Protein AF-E4N0Z5-F1 (afdb_monomer_lite)

pLDDT: mean 82.9, std 13.6, range [37.91, 96.31]

Foldseek 3Di:
DDPPDPDFLVRVLVVLLVVCCVPPDPLLNVQLVQQLVQVLVCVVPVPDDRDRDDDPVSVVSCDVVSVQSSQQSVCSVVPVDNQWDWDDLDPPDIHIDGNVLVPDPVSSVVVSVVVVVVVCVVVDPDPPPDD

Organism: Kitasatospora setae (strain ATCC 33774 / DSM 43861 / JCM 3304 / KCC A-0304 / NBRC 14216 / KM-6054) (NCBI:txid452652)

Secondary structure (DSSP, 8-state):
-----PPPHHHHHHHHHHHHHHHS-HHHHHHHHHHHHHHHHHHT-TTS-------TTTGGG--HHHHHHHHHHHHHHHHS-S-EEEEEEETTEEEEEEHHHHH-HHHHHHHHHHHHHHHHHHH--------

Radius of gyration: 17.6 Å; chains: 1; bounding box: 34×44×53 Å

Structure (mmCIF, N/CA/C/O backbone):
data_AF-E4N0Z5-F1
#
_entry.id   AF-E4N0Z5-F1
#
loop_
_atom_site.group_PDB
_atom_site.id
_atom_site.type_symbol
_atom_site.label_atom_id
_atom_site.label_alt_id
_atom_site.label_comp_id
_atom_site.label_asym_id
_atom_site.label_entity_id
_atom_site.label_seq_id
_atom_site.pdbx_PDB_ins_code
_atom_site.Cartn_x
_atom_site.Cartn_y
_atom_site.Cartn_z
_atom_site.occupancy
_atom_site.B_iso_or_equiv
_atom_site.auth_seq_id
_atom_site.auth_comp_id
_atom_site.auth_asym_id
_atom_site.auth_atom_id
_atom_site.pdbx_PDB_model_num
ATOM 1 N N . MET A 1 1 ? 19.319 17.136 -25.281 1.00 37.91 1 MET A N 1
ATOM 2 C CA . MET A 1 1 ? 19.035 15.688 -25.297 1.00 37.91 1 MET A CA 1
ATOM 3 C C . MET A 1 1 ? 18.796 15.305 -23.852 1.00 37.91 1 MET A C 1
ATOM 5 O O . MET A 1 1 ? 19.752 15.015 -23.140 1.00 37.91 1 MET A O 1
ATOM 9 N N . ASP A 1 2 ? 17.553 15.467 -23.399 1.00 44.66 2 ASP A N 1
ATOM 10 C CA . ASP A 1 2 ? 17.150 15.068 -22.052 1.00 44.66 2 ASP A CA 1
ATOM 11 C C . ASP A 1 2 ? 17.349 13.564 -21.921 1.00 44.66 2 ASP A C 1
ATOM 13 O O . ASP A 1 2 ? 16.922 12.792 -22.778 1.00 44.66 2 ASP A O 1
ATOM 17 N N . HIS A 1 3 ? 18.115 13.171 -20.910 1.00 48.72 3 HIS A N 1
ATOM 18 C CA . HIS A 1 3 ? 18.313 11.770 -20.600 1.00 48.72 3 HIS A CA 1
ATOM 19 C C . HIS A 1 3 ? 16.973 11.221 -20.137 1.00 48.72 3 HIS A C 1
ATOM 21 O O . HIS A 1 3 ? 16.415 11.724 -19.161 1.00 48.72 3 HIS A O 1
ATOM 27 N N . ASP A 1 4 ? 16.506 10.198 -20.844 1.00 54.03 4 ASP A N 1
ATOM 28 C CA . ASP A 1 4 ? 15.387 9.315 -20.515 1.00 54.03 4 ASP A CA 1
ATOM 29 C C . ASP A 1 4 ? 15.719 8.570 -19.207 1.00 54.03 4 ASP A C 1
ATOM 31 O O . ASP A 1 4 ? 16.052 7.386 -19.167 1.00 54.03 4 ASP A O 1
ATOM 35 N N . THR A 1 5 ? 15.813 9.333 -18.122 1.00 66.19 5 THR A N 1
ATOM 36 C CA . THR A 1 5 ? 16.211 8.845 -16.812 1.00 66.19 5 THR A CA 1
ATOM 37 C C . THR A 1 5 ? 14.943 8.311 -16.192 1.00 66.19 5 THR A C 1
ATOM 39 O O . THR A 1 5 ? 14.000 9.070 -15.967 1.00 66.19 5 THR A O 1
ATOM 42 N N . ALA A 1 6 ? 14.909 7.000 -15.959 1.00 73.06 6 ALA A N 1
ATOM 43 C CA . ALA A 1 6 ? 13.798 6.375 -15.264 1.00 73.06 6 ALA A CA 1
ATOM 44 C C . ALA A 1 6 ? 13.482 7.169 -13.981 1.00 73.06 6 ALA A C 1
ATOM 46 O O . ALA A 1 6 ? 14.419 7.580 -13.283 1.00 73.06 6 ALA A O 1
ATOM 47 N N . PRO A 1 7 ? 12.193 7.407 -13.674 1.00 80.31 7 PRO A N 1
ATOM 48 C CA . PRO A 1 7 ? 11.810 8.194 -12.515 1.00 80.31 7 PRO A CA 1
ATOM 49 C C . PRO A 1 7 ? 12.401 7.573 -11.254 1.00 80.31 7 PRO A C 1
ATOM 51 O O . PRO A 1 7 ? 12.365 6.355 -11.055 1.00 80.31 7 PRO A O 1
ATOM 54 N N . THR A 1 8 ? 12.942 8.420 -10.388 1.00 87.44 8 THR A N 1
ATOM 55 C CA . THR A 1 8 ? 13.423 8.010 -9.074 1.00 87.44 8 THR A CA 1
ATOM 56 C C . THR A 1 8 ? 12.278 7.408 -8.263 1.00 87.44 8 THR A C 1
ATOM 58 O O . THR A 1 8 ? 11.105 7.732 -8.450 1.00 87.44 8 THR A O 1
ATOM 61 N N . ARG A 1 9 ? 12.612 6.574 -7.276 1.00 86.38 9 ARG A N 1
ATOM 62 C CA . ARG A 1 9 ? 11.623 5.999 -6.352 1.00 86.38 9 ARG A CA 1
ATOM 63 C C . ARG A 1 9 ? 10.737 7.068 -5.698 1.00 86.38 9 ARG A C 1
ATOM 65 O O . ARG A 1 9 ? 9.534 6.882 -5.566 1.00 86.38 9 ARG A O 1
ATOM 72 N N . ALA A 1 10 ? 11.321 8.206 -5.323 1.00 87.19 10 ALA A N 1
ATOM 73 C CA . ALA A 1 10 ? 10.570 9.318 -4.748 1.00 87.19 10 ALA A CA 1
ATOM 74 C C . ALA A 1 10 ? 9.586 9.940 -5.754 1.00 87.19 10 ALA A C 1
ATOM 76 O O . ALA A 1 10 ? 8.481 10.316 -5.371 1.00 87.19 10 ALA A O 1
ATOM 77 N N . GLU A 1 11 ? 9.961 10.039 -7.031 1.00 90.25 11 GLU A N 1
ATOM 78 C CA . GLU A 1 11 ? 9.078 10.521 -8.100 1.00 90.25 11 GLU A CA 1
ATOM 79 C C . GLU A 1 11 ? 7.952 9.530 -8.401 1.00 90.25 11 GLU A C 1
ATOM 81 O O . GLU A 1 11 ? 6.810 9.953 -8.547 1.00 90.25 11 GLU A O 1
ATOM 86 N N . GLN A 1 12 ? 8.234 8.225 -8.407 1.00 90.56 12 GLN A N 1
ATOM 87 C CA . GLN A 1 12 ? 7.211 7.188 -8.578 1.00 90.56 12 GLN A CA 1
ATOM 88 C C . GLN A 1 12 ? 6.180 7.204 -7.443 1.00 90.56 12 GLN A C 1
ATOM 90 O O . GLN A 1 12 ? 4.979 7.187 -7.703 1.00 90.56 12 GLN A O 1
ATOM 95 N N . VAL A 1 13 ? 6.628 7.303 -6.184 1.00 91.50 13 VAL A N 1
ATOM 96 C CA . VAL A 1 13 ? 5.723 7.422 -5.027 1.00 91.50 13 VAL A CA 1
ATOM 97 C C . VAL A 1 13 ? 4.872 8.686 -5.130 1.00 91.50 13 VAL A C 1
ATOM 99 O O . VAL A 1 13 ? 3.665 8.626 -4.914 1.00 91.50 13 VAL A O 1
ATOM 102 N N . ARG A 1 14 ? 5.471 9.829 -5.493 1.00 92.25 14 ARG A N 1
ATOM 103 C CA . ARG A 1 14 ? 4.726 11.084 -5.689 1.00 92.25 14 ARG A CA 1
ATOM 104 C C . ARG A 1 14 ? 3.661 10.941 -6.771 1.00 92.25 14 ARG A C 1
ATOM 106 O O . ARG A 1 14 ? 2.510 11.273 -6.518 1.00 92.25 14 ARG A O 1
ATOM 113 N N . LEU A 1 15 ? 4.024 10.389 -7.928 1.00 93.06 15 LEU A N 1
ATOM 114 C CA . LEU A 1 15 ? 3.096 10.157 -9.033 1.00 93.06 15 LEU A CA 1
ATOM 115 C C . LEU A 1 15 ? 1.932 9.243 -8.621 1.00 93.06 15 LEU A C 1
ATOM 117 O O . LEU A 1 15 ? 0.776 9.506 -8.964 1.00 93.06 15 LEU A O 1
ATOM 121 N N . TYR A 1 16 ? 2.224 8.188 -7.859 1.00 93.69 16 TYR A N 1
ATOM 122 C CA . TYR A 1 16 ? 1.199 7.290 -7.342 1.00 93.69 16 TYR A CA 1
ATOM 123 C C . TYR A 1 16 ? 0.247 8.013 -6.383 1.00 93.69 16 TYR A C 1
ATOM 125 O O . TYR A 1 16 ? -0.966 7.975 -6.575 1.00 93.69 16 TYR A O 1
ATOM 133 N N . LEU A 1 17 ? 0.783 8.745 -5.401 1.00 95.00 17 LEU A N 1
ATOM 134 C CA . LEU A 1 17 ? -0.016 9.499 -4.430 1.00 95.00 17 LEU A CA 1
ATOM 135 C C . LEU A 1 17 ? -0.862 10.597 -5.088 1.00 95.00 17 LEU A C 1
ATOM 137 O O . LEU A 1 17 ? -2.005 10.800 -4.683 1.00 95.00 17 LEU A O 1
ATOM 141 N N . ASP A 1 18 ? -0.345 11.270 -6.116 1.00 95.50 18 ASP A N 1
ATOM 142 C CA . ASP A 1 18 ? -1.110 12.253 -6.890 1.00 95.50 18 ASP A CA 1
ATOM 143 C C . ASP A 1 18 ? -2.278 11.594 -7.635 1.00 95.50 18 ASP A C 1
ATOM 145 O O . ASP A 1 18 ? -3.384 12.139 -7.678 1.00 95.50 18 ASP A O 1
ATOM 149 N N . THR A 1 19 ? -2.065 10.384 -8.158 1.00 94.06 19 THR A N 1
ATOM 150 C CA . THR A 1 19 ? -3.128 9.592 -8.788 1.00 94.06 19 THR A CA 1
ATOM 151 C C . THR A 1 19 ? -4.188 9.185 -7.764 1.00 94.06 19 THR A C 1
ATOM 153 O O . THR A 1 19 ? -5.381 9.346 -8.025 1.00 94.06 19 THR A O 1
ATOM 156 N N . LEU A 1 20 ? -3.777 8.717 -6.578 1.00 95.19 20 LEU A N 1
ATOM 157 C CA . LEU A 1 20 ? -4.701 8.386 -5.486 1.00 95.19 20 LEU A CA 1
ATOM 158 C C . LEU A 1 20 ? -5.520 9.592 -5.054 1.00 95.19 20 LEU A C 1
ATOM 160 O O . LEU A 1 20 ? -6.739 9.497 -4.950 1.00 95.19 20 LEU A O 1
ATOM 164 N N . ARG A 1 21 ? -4.876 10.748 -4.885 1.00 95.62 21 ARG A N 1
ATOM 165 C CA . ARG A 1 21 ? -5.549 11.990 -4.505 1.00 95.62 21 ARG A CA 1
ATOM 166 C C . ARG A 1 21 ? -6.671 12.372 -5.471 1.00 95.62 21 ARG A C 1
ATOM 168 O O . ARG A 1 21 ? -7.646 12.989 -5.051 1.00 95.62 21 ARG A O 1
ATOM 175 N N . ALA A 1 22 ? -6.520 12.047 -6.754 1.00 95.44 22 ALA A N 1
ATOM 176 C CA . ALA A 1 22 ? -7.507 12.356 -7.780 1.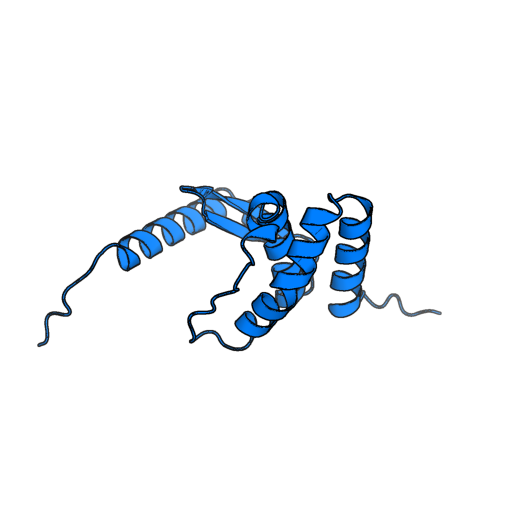00 95.44 22 ALA A CA 1
ATOM 177 C C . ALA A 1 22 ? -8.685 11.365 -7.824 1.00 95.44 22 ALA A C 1
ATOM 179 O O . ALA A 1 22 ? -9.775 11.767 -8.232 1.00 95.44 22 ALA A O 1
ATOM 180 N N . ARG A 1 23 ? -8.484 10.093 -7.441 1.00 95.19 23 ARG A N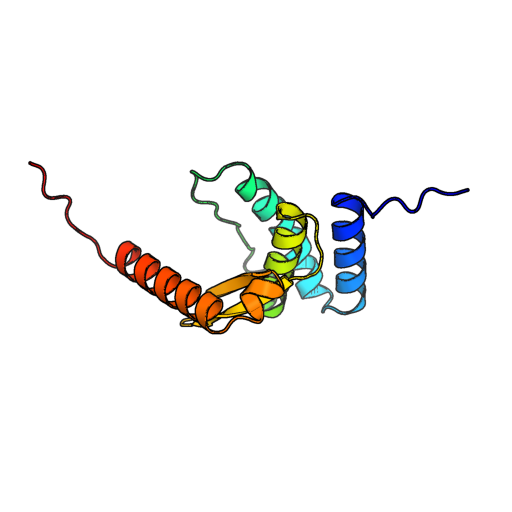 1
ATOM 181 C CA . ARG A 1 23 ? -9.493 9.023 -7.599 1.00 95.19 23 ARG A CA 1
ATOM 182 C C . ARG A 1 23 ? -10.140 8.533 -6.305 1.00 95.19 23 ARG A C 1
ATOM 184 O O . ARG A 1 23 ? -11.274 8.071 -6.346 1.00 95.19 23 ARG A O 1
ATOM 191 N N . MET A 1 24 ? -9.417 8.596 -5.193 1.00 95.44 24 MET A N 1
ATOM 192 C CA . MET A 1 24 ? -9.817 8.013 -3.913 1.00 95.44 24 MET A CA 1
ATOM 193 C C . MET A 1 24 ? -10.766 8.946 -3.155 1.00 95.44 24 MET A C 1
ATOM 195 O O . MET A 1 24 ? -10.744 10.167 -3.349 1.00 95.44 24 MET A O 1
ATOM 199 N N . ASN A 1 25 ? -11.576 8.397 -2.245 1.00 96.31 25 ASN A N 1
ATOM 200 C CA . ASN A 1 25 ? -12.365 9.218 -1.336 1.00 96.31 25 ASN A CA 1
ATOM 201 C C . ASN A 1 25 ? -11.437 10.153 -0.525 1.00 96.31 25 ASN A C 1
ATOM 203 O O . ASN A 1 25 ? -10.458 9.686 0.062 1.00 96.31 25 ASN A O 1
ATOM 207 N N . PRO A 1 26 ? -11.734 11.462 -0.418 1.00 95.94 26 PRO A N 1
ATOM 208 C CA . PRO A 1 26 ? -10.883 12.397 0.319 1.00 95.94 26 PRO A CA 1
ATOM 209 C C . PRO A 1 26 ? -10.639 12.022 1.787 1.00 95.94 26 PRO A C 1
ATOM 211 O O . PRO A 1 26 ? -9.568 12.315 2.322 1.00 95.94 26 PRO A O 1
ATOM 214 N N . ALA A 1 27 ? -11.618 11.400 2.452 1.00 95.31 27 ALA A N 1
ATOM 215 C CA . ALA A 1 27 ? -11.475 10.958 3.835 1.00 95.31 27 ALA A CA 1
ATOM 216 C C . ALA A 1 27 ? -10.517 9.763 3.946 1.00 95.31 27 ALA A C 1
ATOM 218 O O . ALA A 1 27 ? -9.642 9.764 4.806 1.00 95.31 27 ALA A O 1
ATOM 219 N N . GLU A 1 28 ? -10.615 8.803 3.029 1.00 96.19 28 GLU A N 1
ATOM 220 C CA . GLU A 1 28 ? -9.708 7.653 2.946 1.00 96.19 28 GLU A CA 1
ATOM 221 C C . GLU A 1 28 ? -8.280 8.088 2.592 1.00 96.19 28 GLU A C 1
ATOM 223 O O . GLU A 1 28 ? -7.325 7.694 3.258 1.00 96.19 28 GLU A O 1
ATOM 228 N N . PHE A 1 29 ? -8.122 9.003 1.628 1.00 96.19 29 PHE A N 1
ATOM 229 C CA . PHE A 1 29 ? -6.814 9.561 1.271 1.00 96.19 29 PHE A CA 1
ATOM 230 C C . PHE A 1 29 ? -6.156 10.300 2.447 1.00 96.19 29 PHE A C 1
ATOM 232 O O . PHE A 1 29 ? -4.939 10.236 2.639 1.00 96.19 29 PHE A O 1
ATOM 239 N N . ARG A 1 30 ? -6.955 10.986 3.278 1.00 94.56 30 ARG A N 1
ATOM 240 C CA . ARG A 1 30 ? -6.468 11.614 4.515 1.00 94.56 30 ARG A CA 1
ATOM 241 C C . ARG A 1 30 ? -5.948 10.569 5.504 1.00 94.56 30 ARG A C 1
ATOM 243 O O . ARG A 1 30 ? -4.886 10.793 6.086 1.00 94.56 30 ARG A O 1
ATOM 250 N N . VAL A 1 31 ? -6.669 9.461 5.692 1.00 94.94 31 VAL A N 1
ATOM 251 C CA . VAL A 1 31 ? -6.225 8.355 6.557 1.00 94.94 31 VAL A CA 1
ATOM 252 C C . VAL A 1 31 ? -4.936 7.742 6.019 1.00 94.94 31 VAL A C 1
ATOM 254 O O . VAL A 1 31 ? -3.970 7.626 6.772 1.00 94.94 31 VAL A O 1
ATOM 257 N N . LEU A 1 32 ? -4.863 7.464 4.714 1.00 94.75 32 LEU A N 1
ATOM 258 C CA . LEU A 1 32 ? -3.655 6.951 4.063 1.00 94.75 32 LEU A C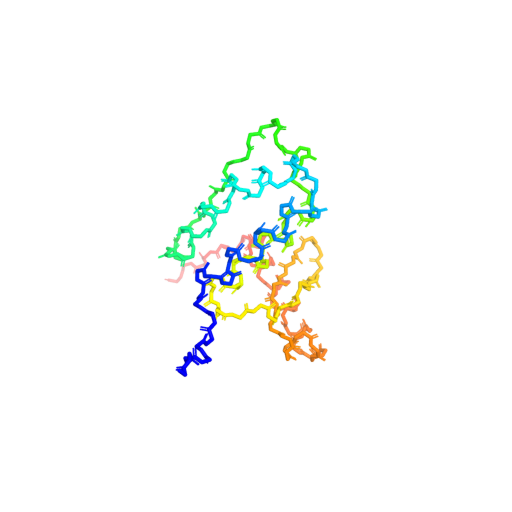A 1
ATOM 259 C C . LEU A 1 32 ? -2.437 7.850 4.332 1.00 94.75 32 LEU A C 1
ATOM 261 O O . LEU A 1 32 ? -1.381 7.377 4.748 1.00 94.75 32 LEU A O 1
ATOM 265 N N . GLY A 1 33 ? -2.588 9.167 4.162 1.00 92.44 33 GLY A N 1
ATOM 266 C CA . GLY A 1 33 ? -1.518 10.130 4.434 1.00 92.44 33 GLY A CA 1
ATOM 267 C C . GLY A 1 33 ? -1.080 10.186 5.904 1.00 92.44 33 GLY A C 1
ATOM 268 O O . GLY A 1 33 ? 0.066 10.540 6.182 1.00 92.44 33 GLY A O 1
ATOM 269 N N . ARG A 1 34 ? -1.963 9.827 6.844 1.00 91.62 34 ARG A N 1
ATOM 270 C CA . ARG A 1 34 ? -1.673 9.779 8.286 1.00 91.62 34 ARG A CA 1
ATOM 271 C C . ARG A 1 34 ? -0.885 8.525 8.667 1.00 91.62 34 ARG A C 1
ATOM 273 O O . ARG A 1 34 ? 0.048 8.627 9.458 1.00 91.62 34 ARG A O 1
ATOM 280 N N . ILE A 1 35 ? -1.227 7.373 8.092 1.00 92.38 35 ILE A N 1
ATOM 281 C CA . ILE A 1 35 ? -0.599 6.080 8.419 1.00 92.38 35 ILE A CA 1
ATOM 282 C C . ILE A 1 35 ? 0.715 5.841 7.664 1.00 92.38 35 ILE A C 1
ATOM 284 O O . ILE A 1 35 ? 1.639 5.223 8.198 1.00 92.38 35 ILE A O 1
ATOM 288 N N . LEU A 1 36 ? 0.834 6.370 6.443 1.00 91.06 36 LEU A N 1
ATOM 289 C CA . LEU A 1 36 ? 1.955 6.091 5.546 1.00 91.06 36 LEU A CA 1
ATOM 290 C C . LEU A 1 36 ? 3.344 6.407 6.141 1.00 91.06 36 LEU A C 1
ATOM 292 O O . LEU A 1 36 ? 4.233 5.567 6.003 1.00 91.06 36 LEU A O 1
ATOM 296 N N . PRO A 1 37 ? 3.587 7.546 6.822 1.00 89.00 37 PRO A N 1
ATOM 297 C CA . PRO A 1 37 ? 4.907 7.835 7.387 1.00 89.00 37 PRO A CA 1
ATOM 298 C C . PRO A 1 37 ? 5.355 6.802 8.428 1.00 89.00 37 PRO A C 1
ATOM 300 O O . PRO A 1 37 ? 6.524 6.417 8.438 1.00 89.00 37 PRO A O 1
ATOM 303 N N . GLY A 1 38 ? 4.428 6.331 9.271 1.00 87.69 38 GLY A N 1
ATOM 304 C CA . GLY A 1 38 ? 4.700 5.293 10.268 1.00 87.69 38 GLY A CA 1
ATOM 305 C C . GLY A 1 38 ? 5.034 3.955 9.613 1.00 87.69 38 GLY A C 1
ATOM 306 O O . GLY A 1 38 ? 6.033 3.332 9.962 1.00 87.69 38 GLY A O 1
ATOM 307 N N . ALA A 1 39 ? 4.267 3.573 8.591 1.00 87.44 39 ALA A N 1
ATOM 308 C CA . ALA A 1 39 ? 4.505 2.352 7.826 1.00 87.44 39 ALA A CA 1
ATOM 309 C C . ALA A 1 39 ? 5.831 2.376 7.038 1.00 87.44 39 ALA A C 1
ATOM 311 O O . ALA A 1 39 ? 6.520 1.368 6.909 1.00 87.44 39 ALA A O 1
ATOM 312 N N . VAL A 1 40 ? 6.236 3.534 6.509 1.00 87.12 40 VAL A N 1
ATOM 313 C CA . VAL A 1 40 ? 7.544 3.669 5.846 1.00 87.12 40 VAL A CA 1
ATOM 314 C C . VAL A 1 40 ? 8.678 3.592 6.868 1.00 87.12 40 VAL A C 1
ATOM 316 O O . VAL A 1 40 ? 9.698 2.958 6.604 1.00 87.12 40 VAL A O 1
ATOM 319 N N . ALA A 1 41 ? 8.509 4.197 8.047 1.00 83.94 41 ALA A N 1
ATOM 320 C CA . ALA A 1 41 ? 9.497 4.115 9.119 1.00 83.94 41 ALA A CA 1
ATOM 321 C C . ALA A 1 41 ? 9.672 2.677 9.640 1.00 83.94 41 ALA A C 1
ATOM 323 O O . ALA A 1 41 ? 10.802 2.269 9.920 1.00 83.94 41 ALA A O 1
ATOM 324 N N . SER A 1 42 ? 8.596 1.884 9.703 1.00 82.19 42 SER A N 1
ATOM 325 C CA . SER A 1 42 ? 8.673 0.488 10.146 1.00 82.19 42 SER A CA 1
ATOM 326 C C . SER A 1 42 ? 9.528 -0.385 9.229 1.00 82.19 42 SER A C 1
ATOM 328 O O . SER A 1 42 ? 10.236 -1.265 9.712 1.00 82.19 42 SER A O 1
ATOM 330 N N . LEU A 1 43 ? 9.563 -0.099 7.920 1.00 78.12 43 LEU A N 1
ATOM 331 C CA . LEU A 1 43 ? 10.438 -0.815 6.980 1.00 78.12 43 LEU A CA 1
ATOM 332 C C . LEU A 1 43 ? 11.931 -0.675 7.322 1.00 78.12 43 LEU A C 1
ATOM 334 O O . LEU A 1 43 ? 12.724 -1.545 6.970 1.00 78.12 43 LEU A O 1
ATOM 338 N N . ALA A 1 44 ? 12.331 0.401 8.005 1.00 76.06 44 ALA A N 1
ATOM 339 C CA . ALA A 1 44 ? 13.720 0.622 8.398 1.00 76.06 44 ALA A CA 1
ATOM 340 C C . ALA A 1 44 ? 14.129 -0.146 9.671 1.00 76.06 44 ALA A C 1
ATOM 342 O O . ALA A 1 44 ? 15.314 -0.178 10.000 1.00 76.06 44 ALA A O 1
ATOM 343 N N . THR A 1 45 ? 13.178 -0.740 10.404 1.00 71.81 45 THR A N 1
ATOM 344 C CA . THR A 1 45 ? 13.421 -1.381 11.710 1.00 71.81 45 THR A CA 1
ATOM 345 C C . THR A 1 45 ? 12.641 -2.698 11.838 1.00 71.81 45 THR A C 1
ATOM 347 O O . THR A 1 45 ? 11.574 -2.725 12.444 1.00 71.81 45 THR A O 1
ATOM 350 N N . PRO A 1 46 ? 13.153 -3.805 11.273 1.00 60.84 46 PRO A N 1
ATOM 351 C CA . PRO A 1 46 ? 12.394 -5.052 11.132 1.00 60.84 46 PRO A CA 1
ATOM 352 C C . PRO A 1 46 ? 12.126 -5.820 12.442 1.00 60.84 46 PRO A C 1
ATOM 354 O O . PRO A 1 46 ? 11.252 -6.679 12.446 1.00 60.84 46 PRO A O 1
ATOM 357 N N . ASP A 1 47 ? 12.831 -5.515 13.538 1.00 59.69 47 ASP A N 1
ATOM 358 C CA . ASP A 1 47 ? 12.769 -6.276 14.803 1.00 59.69 47 ASP A CA 1
ATOM 359 C C . ASP A 1 47 ? 11.851 -5.668 15.883 1.00 59.69 47 ASP A C 1
ATOM 361 O O . ASP A 1 47 ? 11.874 -6.098 17.037 1.00 59.69 47 ASP A O 1
ATOM 365 N N . THR A 1 48 ? 11.037 -4.669 15.537 1.00 60.16 48 THR A N 1
ATOM 366 C CA . THR A 1 48 ? 10.090 -4.054 16.478 1.00 60.16 48 THR A CA 1
ATOM 367 C C . THR A 1 48 ? 8.669 -4.266 15.980 1.00 60.16 48 THR A C 1
ATOM 369 O O . THR A 1 48 ? 8.385 -4.015 14.811 1.00 60.16 48 THR A O 1
ATOM 372 N N . ASP A 1 49 ? 7.758 -4.683 16.860 1.00 65.56 49 ASP A N 1
ATOM 373 C CA . ASP A 1 49 ? 6.330 -4.621 16.553 1.00 65.56 49 ASP A CA 1
ATOM 374 C C . ASP A 1 49 ? 5.932 -3.155 16.342 1.00 65.56 49 ASP A C 1
ATOM 376 O O . ASP A 1 49 ? 6.013 -2.327 17.254 1.00 65.56 49 ASP A O 1
ATOM 380 N N . HIS A 1 50 ? 5.519 -2.828 15.118 1.00 67.69 50 HIS A N 1
ATOM 381 C CA . HIS A 1 50 ? 5.097 -1.480 14.756 1.00 67.69 50 HIS A CA 1
ATOM 382 C C . HIS A 1 50 ? 3.584 -1.379 14.820 1.00 67.69 50 HIS A C 1
ATOM 384 O O . HIS A 1 50 ? 2.867 -1.987 14.028 1.00 67.69 50 HIS A O 1
ATOM 390 N N . PHE A 1 51 ? 3.108 -0.569 15.758 1.00 71.81 51 PHE A N 1
ATOM 391 C CA . PHE A 1 51 ? 1.701 -0.218 15.864 1.00 71.81 51 PHE A CA 1
ATOM 392 C C . PHE A 1 51 ? 1.492 1.159 15.252 1.00 71.81 51 PHE A C 1
ATOM 394 O O . PHE A 1 51 ? 2.087 2.146 15.689 1.00 71.81 51 PHE A O 1
ATOM 401 N N . ILE A 1 52 ? 0.635 1.224 14.239 1.00 76.94 52 ILE A N 1
ATOM 402 C CA . ILE A 1 52 ? 0.170 2.490 13.688 1.00 76.94 52 ILE A CA 1
ATOM 403 C C . ILE A 1 52 ? -1.147 2.810 14.382 1.00 76.94 52 ILE A C 1
ATOM 405 O O . ILE A 1 52 ? -2.145 2.122 14.177 1.00 76.94 52 ILE A O 1
ATOM 409 N N . ASP A 1 53 ? -1.133 3.831 15.235 1.00 79.25 53 ASP A N 1
ATOM 410 C CA . ASP A 1 53 ? -2.339 4.277 15.923 1.00 79.25 53 ASP A CA 1
ATOM 411 C C . ASP A 1 53 ? -3.237 5.058 14.953 1.00 79.25 53 ASP A C 1
ATOM 413 O O . ASP A 1 53 ? -2.818 6.053 14.352 1.00 79.25 53 ASP A O 1
ATOM 417 N N . VAL A 1 54 ? -4.470 4.582 14.788 1.00 83.12 54 VAL A N 1
ATOM 418 C CA . VAL A 1 54 ? -5.492 5.210 13.948 1.00 83.12 54 VAL A CA 1
ATOM 419 C C . VAL A 1 54 ? -6.592 5.736 14.867 1.00 83.12 54 VAL A C 1
ATOM 421 O O . VAL A 1 54 ? -7.278 4.930 15.509 1.00 83.12 54 VAL A O 1
ATOM 424 N N . PRO A 1 55 ? -6.791 7.068 14.928 1.00 86.06 55 PRO A N 1
ATOM 425 C CA . PRO A 1 55 ? -7.827 7.674 15.755 1.00 86.06 55 PRO A CA 1
ATOM 426 C C . PRO A 1 55 ? -9.214 7.084 15.482 1.00 86.06 55 PRO A C 1
ATOM 428 O O . PRO A 1 55 ? -9.545 6.769 14.339 1.00 86.06 55 PRO A O 1
ATOM 431 N N . ASP A 1 56 ? -10.064 6.999 16.510 1.00 89.06 56 ASP A N 1
ATOM 432 C CA . ASP A 1 56 ? -11.422 6.440 16.382 1.00 89.06 56 ASP A CA 1
ATOM 433 C C . ASP A 1 56 ? -12.259 7.137 15.294 1.00 89.06 56 ASP A C 1
ATOM 435 O O . ASP A 1 56 ? -13.060 6.494 14.619 1.00 89.06 56 ASP A O 1
ATOM 439 N N . GLU A 1 57 ? -12.040 8.439 15.085 1.00 89.12 57 GLU A N 1
ATOM 440 C CA . GLU A 1 57 ? -12.677 9.245 14.031 1.00 89.12 57 GLU A CA 1
ATOM 441 C C . GLU A 1 57 ? -12.304 8.817 12.602 1.00 89.12 57 GLU A C 1
ATOM 443 O O . GLU A 1 57 ? -13.066 9.059 11.667 1.00 89.12 57 GLU A O 1
ATOM 448 N N . ASP A 1 58 ? -11.149 8.177 12.432 1.00 89.81 58 ASP A N 1
ATOM 449 C CA . ASP A 1 58 ? -10.625 7.726 11.144 1.00 89.81 58 ASP A CA 1
ATOM 450 C C . ASP A 1 58 ? -10.893 6.244 10.883 1.00 89.81 58 ASP A C 1
ATOM 452 O O . ASP A 1 58 ? -10.850 5.819 9.731 1.00 89.81 58 ASP A O 1
ATOM 456 N N . ARG A 1 59 ? -11.220 5.454 11.915 1.00 88.44 59 ARG A N 1
ATOM 457 C CA . ARG A 1 59 ? -11.519 4.020 11.769 1.00 88.44 59 ARG A CA 1
ATOM 458 C C . ARG A 1 59 ? -12.581 3.701 10.710 1.00 88.44 59 ARG A C 1
ATOM 460 O O . ARG A 1 59 ? -12.368 2.749 9.969 1.00 88.44 59 ARG A O 1
ATOM 467 N N . PRO A 1 60 ? -13.681 4.467 10.560 1.00 93.19 60 PRO A N 1
ATOM 468 C CA . PRO A 1 60 ? -14.659 4.216 9.497 1.00 93.19 60 PRO A CA 1
ATOM 469 C C . PRO A 1 60 ? -14.103 4.406 8.079 1.00 93.19 60 PRO A C 1
ATOM 471 O O . PRO A 1 60 ? -14.720 3.960 7.117 1.00 93.19 60 PRO A O 1
ATOM 474 N N . HIS A 1 61 ? -12.976 5.106 7.951 1.00 93.25 61 HIS A N 1
ATOM 475 C CA . HIS A 1 61 ? -12.298 5.396 6.693 1.00 93.25 61 HIS A CA 1
ATOM 476 C C . HIS A 1 61 ? -11.048 4.535 6.487 1.00 93.25 61 HIS A C 1
ATOM 478 O O . HIS A 1 61 ? -10.416 4.657 5.446 1.00 93.25 61 HIS A O 1
ATOM 484 N N . LEU A 1 62 ? -10.687 3.670 7.441 1.00 91.00 62 LEU A N 1
ATOM 485 C CA . LEU A 1 62 ? -9.672 2.637 7.255 1.00 91.00 62 LEU A CA 1
ATOM 486 C C . LEU A 1 62 ? -10.327 1.433 6.569 1.00 91.00 62 LEU A C 1
ATOM 488 O O . LEU A 1 62 ? -10.697 0.448 7.203 1.00 91.00 62 LEU A O 1
ATOM 492 N N . THR A 1 63 ? -10.571 1.579 5.273 1.00 92.25 63 THR A N 1
ATOM 493 C CA . THR A 1 63 ? -11.203 0.557 4.438 1.00 92.25 63 THR A CA 1
ATOM 494 C C . THR A 1 63 ? -10.146 -0.355 3.822 1.00 92.25 63 THR A C 1
ATOM 496 O O . THR A 1 63 ? -8.969 -0.002 3.767 1.00 92.25 63 THR A O 1
ATOM 499 N N . SER A 1 64 ? -10.559 -1.513 3.300 1.00 89.44 64 SER A N 1
ATOM 500 C CA . SER A 1 64 ? -9.643 -2.408 2.578 1.00 89.44 64 SER A CA 1
ATOM 501 C C . SER A 1 64 ? -8.990 -1.723 1.373 1.00 89.44 64 SER A C 1
ATOM 503 O O . SER A 1 64 ? -7.847 -2.018 1.057 1.00 89.44 64 SER A O 1
ATOM 505 N N . GLU A 1 65 ? -9.661 -0.742 0.754 1.00 91.06 65 GLU A N 1
ATOM 506 C CA . GLU A 1 65 ? -9.040 0.092 -0.282 1.00 91.06 65 GLU A CA 1
ATOM 507 C C . GLU A 1 65 ? -7.852 0.888 0.287 1.00 91.06 65 GLU A C 1
ATOM 509 O O . GLU A 1 65 ? -6.783 0.890 -0.309 1.00 91.06 65 GLU A O 1
ATOM 514 N N . VAL A 1 66 ? -7.964 1.498 1.475 1.00 92.94 66 VAL A N 1
ATOM 515 C CA . VAL A 1 66 ? -6.819 2.174 2.123 1.00 92.94 66 VAL A CA 1
ATOM 516 C C . VAL A 1 66 ? -5.672 1.212 2.416 1.00 92.94 66 VAL A C 1
ATOM 518 O O . VAL A 1 66 ? -4.512 1.578 2.222 1.00 92.94 66 VAL A O 1
ATOM 521 N N . GLU A 1 67 ? -5.976 0.004 2.885 1.00 91.25 67 GLU A N 1
ATOM 522 C CA . GLU A 1 67 ? -4.970 -1.018 3.195 1.00 91.25 67 GLU A CA 1
ATOM 523 C C . GLU A 1 67 ? -4.229 -1.485 1.934 1.00 91.25 67 GLU A C 1
ATOM 525 O O . GLU A 1 67 ? -2.994 -1.515 1.916 1.00 91.25 67 GLU A O 1
ATOM 530 N N . ASP A 1 68 ? -4.967 -1.762 0.859 1.00 91.56 68 ASP A N 1
ATOM 531 C CA . ASP A 1 68 ? -4.418 -2.170 -0.433 1.00 91.56 68 ASP A CA 1
ATOM 532 C C . ASP A 1 68 ? -3.540 -1.065 -1.039 1.00 91.56 68 ASP A C 1
ATOM 534 O O . ASP A 1 68 ? -2.427 -1.324 -1.509 1.00 91.56 68 ASP A O 1
ATOM 538 N N . GLU A 1 69 ? -3.991 0.191 -0.975 1.00 94.25 69 GLU A N 1
ATOM 539 C CA . GLU A 1 69 ? -3.227 1.330 -1.483 1.00 94.25 69 GLU A CA 1
ATOM 540 C C . GLU A 1 69 ? -1.985 1.632 -0.636 1.00 94.25 69 GLU A C 1
ATOM 542 O O . GLU A 1 69 ? -0.929 1.972 -1.179 1.00 94.25 69 GLU A O 1
ATOM 547 N N . LEU A 1 70 ? -2.060 1.463 0.688 1.00 92.94 70 LEU A N 1
ATOM 548 C CA . LEU A 1 70 ? -0.890 1.544 1.562 1.00 92.94 70 LEU A CA 1
ATOM 549 C C . LEU A 1 70 ? 0.156 0.505 1.154 1.00 92.94 70 LEU A C 1
ATOM 551 O O . LEU A 1 70 ? 1.333 0.834 0.997 1.00 92.94 70 LEU A O 1
ATOM 555 N N . LEU A 1 71 ? -0.270 -0.737 0.951 1.00 91.00 71 LEU A N 1
ATOM 556 C CA . LEU A 1 71 ? 0.598 -1.840 0.571 1.00 91.00 71 LEU A CA 1
ATOM 557 C C . LEU A 1 71 ? 1.220 -1.630 -0.820 1.00 91.00 71 LEU A C 1
ATOM 559 O O . LEU A 1 71 ? 2.409 -1.907 -1.008 1.00 91.00 71 LEU A O 1
ATOM 563 N N . ALA A 1 72 ? 0.475 -1.057 -1.767 1.00 91.88 72 ALA A N 1
ATOM 564 C CA . ALA A 1 72 ? 1.005 -0.656 -3.067 1.00 91.88 72 ALA A CA 1
ATOM 565 C C . ALA A 1 72 ? 2.097 0.420 -2.926 1.00 91.88 72 ALA A C 1
ATOM 567 O O . ALA A 1 72 ? 3.188 0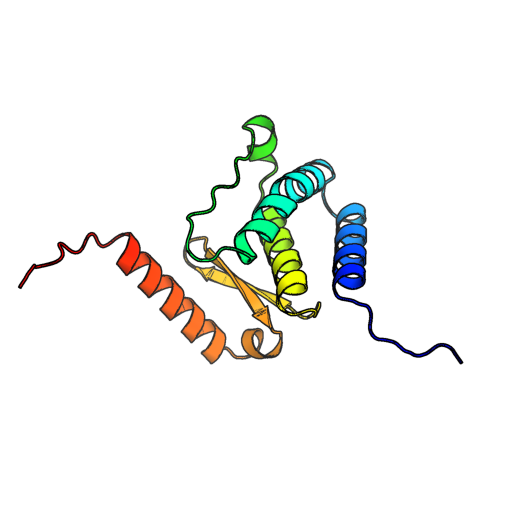.270 -3.482 1.00 91.88 72 ALA A O 1
ATOM 568 N N . VAL A 1 73 ? 1.867 1.464 -2.119 1.00 92.62 73 VAL A N 1
ATOM 569 C CA . VAL A 1 73 ? 2.875 2.509 -1.866 1.00 92.62 73 VAL A CA 1
ATOM 570 C C . VAL A 1 73 ? 4.122 1.934 -1.196 1.00 92.62 73 VAL A C 1
ATOM 572 O O . VAL A 1 73 ? 5.237 2.238 -1.623 1.00 92.62 73 VAL A O 1
ATOM 575 N N . LEU A 1 74 ? 3.964 1.087 -0.176 1.00 90.69 74 LEU A N 1
ATOM 576 C CA . LEU A 1 74 ? 5.091 0.436 0.500 1.00 90.69 74 LEU A CA 1
ATOM 577 C C . LEU A 1 74 ? 5.895 -0.440 -0.459 1.00 90.69 74 LEU A C 1
ATOM 579 O O . LEU A 1 74 ? 7.122 -0.471 -0.379 1.00 90.69 74 LEU A O 1
ATOM 583 N N . SER A 1 75 ? 5.226 -1.089 -1.406 1.00 89.56 75 SER A N 1
ATOM 584 C CA . SER A 1 75 ? 5.888 -1.891 -2.431 1.00 89.56 75 SER A CA 1
ATOM 585 C C . SER A 1 75 ? 6.728 -1.027 -3.362 1.00 89.56 75 SER A C 1
ATOM 587 O O . SER A 1 75 ? 7.907 -1.316 -3.545 1.00 89.56 75 SER A O 1
ATOM 589 N N . ILE A 1 76 ? 6.193 0.104 -3.839 1.00 90.19 76 ILE A N 1
ATOM 590 C CA . ILE A 1 76 ? 6.965 1.087 -4.620 1.00 90.19 76 ILE A CA 1
ATOM 591 C C . ILE A 1 76 ? 8.171 1.588 -3.807 1.00 90.19 76 ILE A C 1
ATOM 593 O O . ILE A 1 76 ? 9.285 1.692 -4.327 1.00 90.19 76 ILE A O 1
ATOM 597 N N . VAL A 1 77 ? 7.986 1.862 -2.511 1.00 89.25 77 VAL A N 1
ATOM 598 C CA . VAL A 1 77 ? 9.070 2.281 -1.607 1.00 89.25 77 VAL A CA 1
ATOM 599 C C . VAL A 1 77 ? 10.124 1.183 -1.423 1.00 89.25 77 VAL A C 1
ATOM 601 O O . VAL A 1 77 ? 11.309 1.499 -1.319 1.00 89.25 77 VAL A O 1
ATOM 604 N N . ALA A 1 78 ? 9.743 -0.091 -1.390 1.00 85.06 78 ALA A N 1
ATOM 605 C CA . ALA A 1 78 ? 10.670 -1.201 -1.195 1.00 85.06 78 ALA A CA 1
ATOM 606 C C . ALA A 1 78 ? 11.426 -1.555 -2.486 1.00 85.06 78 ALA A C 1
ATOM 608 O O . ALA A 1 78 ? 12.660 -1.627 -2.493 1.00 85.06 78 ALA A O 1
ATOM 609 N N . THR A 1 79 ? 10.704 -1.725 -3.592 1.00 82.62 79 THR A N 1
ATOM 610 C CA . THR A 1 79 ? 11.227 -2.285 -4.845 1.00 82.62 79 THR A CA 1
ATOM 611 C C . THR A 1 79 ? 11.652 -1.207 -5.840 1.00 82.62 79 THR A C 1
ATOM 613 O O . THR A 1 79 ? 12.603 -1.405 -6.590 1.00 82.62 79 THR A O 1
ATOM 616 N N . GLY A 1 80 ? 11.036 -0.021 -5.804 1.00 84.12 80 GLY A N 1
ATOM 617 C CA . GLY A 1 80 ? 11.244 1.027 -6.809 1.00 84.12 80 GLY A CA 1
ATOM 618 C C . GLY A 1 80 ? 10.575 0.738 -8.155 1.00 84.12 80 GLY A C 1
ATOM 619 O O . GLY A 1 80 ? 11.034 1.248 -9.179 1.00 84.12 80 GLY A O 1
ATOM 620 N N . THR A 1 81 ? 9.534 -0.095 -8.170 1.00 83.00 81 THR A N 1
ATOM 621 C CA . THR A 1 81 ? 8.698 -0.329 -9.353 1.00 83.00 81 THR A CA 1
ATOM 622 C C . THR A 1 81 ? 7.236 -0.015 -9.037 1.00 83.00 81 THR A C 1
ATOM 624 O O . THR A 1 81 ? 6.842 0.054 -7.878 1.00 83.00 81 THR A O 1
ATOM 627 N N . MET A 1 82 ? 6.408 0.203 -10.058 1.00 83.56 82 MET A N 1
ATOM 628 C CA . MET A 1 82 ? 4.954 0.386 -9.888 1.00 83.56 82 MET A CA 1
ATOM 629 C C . MET A 1 82 ? 4.163 -0.885 -10.220 1.00 83.56 82 MET A C 1
ATOM 631 O O . MET A 1 82 ? 2.961 -0.949 -9.994 1.00 83.56 82 MET A O 1
ATOM 635 N N . GLU A 1 83 ? 4.839 -1.910 -10.733 1.00 84.56 83 GLU A N 1
ATOM 636 C CA . GLU A 1 83 ? 4.239 -3.136 -11.257 1.00 84.56 83 GLU A CA 1
ATOM 637 C C . GLU A 1 83 ? 4.048 -4.178 -10.152 1.00 84.56 83 GLU A C 1
ATOM 639 O O . GLU A 1 83 ? 4.798 -5.154 -10.052 1.00 84.56 83 GLU A O 1
ATOM 644 N N . HIS A 1 84 ? 3.038 -3.949 -9.317 1.00 84.44 84 HIS A N 1
ATOM 645 C CA . HIS A 1 84 ? 2.667 -4.849 -8.232 1.00 84.44 84 HIS A CA 1
ATOM 646 C C . HIS A 1 84 ? 1.190 -5.196 -8.306 1.00 84.44 84 HIS A C 1
ATOM 648 O O . HIS A 1 84 ? 0.361 -4.389 -8.725 1.00 84.44 84 HIS A O 1
ATOM 654 N N . HIS A 1 85 ? 0.866 -6.393 -7.837 1.00 85.94 85 HIS A N 1
ATOM 655 C CA . HIS A 1 85 ? -0.501 -6.846 -7.668 1.00 85.94 85 HIS A CA 1
ATOM 656 C C . HIS A 1 85 ? -0.749 -7.160 -6.202 1.00 85.94 85 HIS A C 1
ATOM 658 O O . HIS A 1 85 ? 0.023 -7.889 -5.575 1.00 85.94 85 HIS A O 1
ATOM 664 N N . ILE A 1 86 ? -1.850 -6.628 -5.680 1.00 86.75 86 ILE A N 1
ATOM 665 C CA . ILE A 1 86 ? -2.347 -7.007 -4.365 1.00 86.75 86 ILE A CA 1
ATOM 666 C C . ILE A 1 86 ? -3.062 -8.348 -4.497 1.00 86.75 86 ILE A C 1
ATOM 668 O O . ILE A 1 86 ? -3.930 -8.530 -5.353 1.00 86.75 86 ILE A O 1
ATOM 672 N N . VAL A 1 87 ? -2.654 -9.304 -3.673 1.00 86.75 87 VAL A N 1
ATOM 673 C CA . VAL A 1 87 ? -3.169 -10.667 -3.671 1.00 86.75 87 VAL A CA 1
ATOM 674 C C . VAL A 1 87 ? -3.725 -10.987 -2.295 1.00 86.75 87 VAL A C 1
ATOM 676 O O . VAL A 1 87 ? -3.035 -10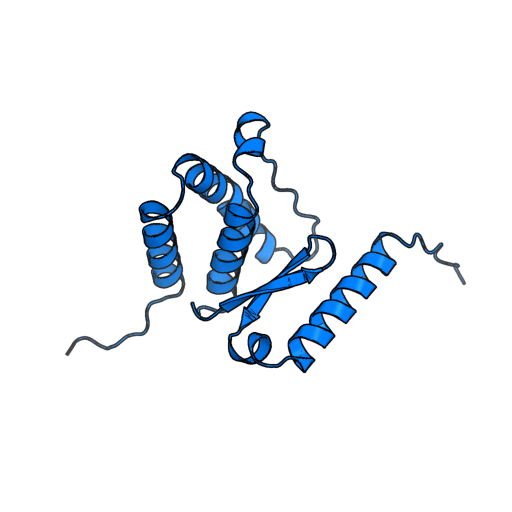.865 -1.284 1.00 86.75 87 VAL A O 1
ATOM 679 N N . ASP A 1 88 ? -4.970 -11.456 -2.283 1.00 86.56 88 ASP A N 1
ATOM 680 C CA . ASP A 1 88 ? -5.606 -12.030 -1.103 1.00 86.56 88 ASP A CA 1
ATOM 681 C C . ASP A 1 88 ? -4.970 -13.389 -0.772 1.00 86.56 88 ASP A C 1
ATOM 683 O O . ASP A 1 88 ? -4.963 -14.333 -1.587 1.00 86.56 88 ASP A O 1
ATOM 687 N N . LEU A 1 89 ? -4.408 -13.475 0.432 1.00 86.31 89 LEU A N 1
ATOM 688 C CA . LEU A 1 89 ? -3.797 -14.677 0.979 1.00 86.31 89 LEU A CA 1
ATOM 689 C C . LEU A 1 89 ? -4.789 -15.555 1.759 1.00 86.31 89 LEU A C 1
ATOM 691 O O . LEU A 1 89 ? -4.428 -16.663 2.158 1.00 86.31 89 LEU A O 1
ATOM 695 N N . GLY A 1 90 ? -6.029 -15.097 1.922 1.00 82.38 90 GLY A N 1
ATOM 696 C CA . GLY A 1 90 ? -7.070 -15.711 2.731 1.00 82.38 90 GLY A CA 1
ATOM 697 C C . GLY A 1 90 ? -7.101 -15.163 4.158 1.00 82.38 90 GLY A C 1
ATOM 698 O O . GLY A 1 90 ? -6.118 -14.621 4.664 1.00 82.38 90 GLY A O 1
ATOM 699 N N . ASP A 1 91 ? -8.251 -15.333 4.816 1.00 80.31 91 ASP A N 1
ATOM 700 C CA . ASP A 1 91 ? -8.490 -14.962 6.220 1.00 80.31 91 ASP A CA 1
ATOM 701 C C . ASP A 1 91 ? -8.191 -13.488 6.550 1.00 80.31 91 ASP A C 1
ATOM 703 O O . ASP A 1 91 ? -7.728 -13.157 7.642 1.00 80.31 91 ASP A O 1
ATOM 707 N N . GLY A 1 92 ? -8.453 -12.597 5.590 1.00 77.69 92 GLY A N 1
ATOM 708 C CA . GLY A 1 92 ? -8.275 -11.152 5.742 1.00 77.69 92 GLY A CA 1
ATOM 709 C C . GLY A 1 92 ? -6.833 -10.663 5.592 1.00 77.69 92 GLY A C 1
ATOM 710 O O . GLY A 1 92 ? -6.581 -9.487 5.821 1.00 77.69 92 GLY A O 1
ATOM 711 N N . ALA A 1 93 ? -5.885 -11.527 5.211 1.00 79.62 93 ALA A N 1
ATOM 712 C CA . ALA A 1 93 ? -4.509 -11.125 4.942 1.00 79.62 93 ALA A CA 1
ATOM 713 C C . ALA A 1 93 ? -4.297 -10.835 3.449 1.00 79.62 93 ALA A C 1
ATOM 715 O O . ALA A 1 93 ? -4.536 -11.698 2.606 1.00 79.62 93 ALA A O 1
ATOM 716 N N . THR A 1 94 ? -3.764 -9.660 3.122 1.00 86.38 94 THR A N 1
ATOM 717 C CA . THR A 1 94 ? -3.347 -9.291 1.762 1.00 86.38 94 THR A CA 1
ATOM 718 C C . THR A 1 94 ? -1.838 -9.058 1.695 1.00 86.38 94 THR A C 1
ATOM 720 O O . THR A 1 94 ? -1.174 -8.764 2.692 1.00 86.38 94 THR A O 1
ATOM 723 N N . THR A 1 95 ? -1.254 -9.244 0.512 1.00 87.44 95 THR A N 1
ATOM 724 C CA . THR A 1 95 ? 0.156 -8.919 0.258 1.00 87.44 95 THR A CA 1
ATOM 725 C C . THR A 1 95 ? 0.358 -8.410 -1.160 1.00 87.44 95 THR A C 1
ATOM 727 O O . THR A 1 95 ? -0.439 -8.702 -2.049 1.00 87.44 95 THR A O 1
ATOM 730 N N . ALA A 1 96 ? 1.424 -7.646 -1.373 1.00 87.19 96 ALA A N 1
ATOM 731 C CA . ALA A 1 96 ? 1.824 -7.203 -2.695 1.00 87.19 96 ALA A CA 1
ATOM 732 C C . ALA A 1 96 ? 2.880 -8.149 -3.253 1.00 87.19 96 ALA A C 1
ATOM 734 O O . ALA A 1 96 ? 3.892 -8.430 -2.610 1.00 87.19 96 ALA A O 1
ATOM 735 N N . LEU A 1 97 ? 2.649 -8.606 -4.477 1.00 84.44 97 LEU A N 1
ATOM 736 C CA . LEU A 1 97 ? 3.599 -9.392 -5.248 1.00 84.44 97 LEU A CA 1
ATOM 737 C C . LEU A 1 97 ? 3.992 -8.624 -6.504 1.00 84.44 97 LEU A C 1
ATOM 739 O O . LEU A 1 97 ? 3.187 -7.873 -7.060 1.00 84.44 97 LEU A O 1
ATOM 743 N N . ASP A 1 98 ? 5.220 -8.835 -6.972 1.00 84.31 98 ASP A N 1
ATOM 744 C CA . ASP A 1 98 ? 5.592 -8.404 -8.314 1.00 84.31 98 ASP A CA 1
ATOM 745 C C . ASP A 1 98 ? 4.714 -9.102 -9.369 1.00 84.31 98 ASP A C 1
ATOM 747 O O . ASP A 1 98 ? 4.147 -10.174 -9.138 1.00 84.31 98 ASP A O 1
ATOM 751 N N . THR A 1 99 ? 4.598 -8.484 -10.544 1.00 81.12 99 THR A N 1
ATOM 752 C CA . THR A 1 99 ? 3.729 -8.972 -11.630 1.00 81.12 99 THR A CA 1
ATOM 753 C C . THR A 1 99 ? 4.051 -10.401 -12.075 1.00 81.12 99 THR A C 1
ATOM 755 O O . THR A 1 99 ? 3.139 -11.158 -12.409 1.00 81.12 99 THR A O 1
ATOM 758 N N . GLY A 1 100 ? 5.322 -10.810 -12.041 1.00 81.12 100 GLY A N 1
ATOM 759 C CA . GLY A 1 100 ? 5.720 -12.171 -12.402 1.00 81.12 100 GLY A CA 1
ATOM 760 C C . GLY A 1 100 ? 5.238 -13.199 -11.379 1.00 81.12 100 GLY A C 1
ATOM 761 O O . GLY A 1 100 ? 4.640 -14.208 -11.746 1.00 81.12 100 GLY A O 1
ATOM 762 N N . ALA A 1 101 ? 5.449 -12.920 -10.094 1.00 80.81 101 ALA A N 1
ATOM 763 C CA . ALA A 1 101 ? 5.013 -13.766 -8.991 1.00 80.81 101 ALA A CA 1
ATOM 764 C C . ALA A 1 101 ? 3.484 -13.810 -8.859 1.00 80.81 101 ALA A C 1
ATOM 766 O O . ALA A 1 101 ? 2.926 -14.864 -8.566 1.00 80.81 101 ALA A O 1
ATOM 767 N N . ALA A 1 102 ? 2.792 -12.697 -9.112 1.00 83.94 102 ALA A N 1
ATOM 768 C CA . ALA A 1 102 ? 1.333 -12.643 -9.089 1.00 83.94 102 ALA A CA 1
ATOM 769 C C . ALA A 1 102 ? 0.689 -13.456 -10.227 1.00 83.94 102 ALA A C 1
ATOM 771 O O . ALA A 1 102 ? -0.389 -14.023 -10.048 1.00 83.94 102 ALA A O 1
ATOM 772 N N . ALA A 1 103 ? 1.350 -13.530 -11.388 1.00 85.81 103 ALA A N 1
ATOM 773 C CA . ALA A 1 103 ? 0.887 -14.302 -12.538 1.00 85.81 103 ALA A CA 1
ATOM 774 C C . ALA A 1 103 ? 1.203 -15.807 -12.446 1.00 85.81 103 ALA A C 1
ATOM 776 O O . ALA A 1 103 ? 0.650 -16.579 -13.230 1.00 85.81 103 ALA A O 1
ATOM 777 N N . ASP A 1 104 ? 2.064 -16.234 -11.514 1.00 89.56 104 ASP A N 1
ATOM 778 C CA . ASP A 1 104 ? 2.380 -17.642 -11.252 1.00 89.56 104 ASP A CA 1
ATOM 779 C C . ASP A 1 104 ? 1.457 -18.216 -10.154 1.00 89.56 104 ASP A C 1
ATOM 781 O O . ASP A 1 104 ? 1.647 -17.928 -8.965 1.00 89.56 104 ASP A O 1
ATOM 785 N N . PRO A 1 105 ? 0.483 -19.088 -10.498 1.00 88.12 105 PRO A N 1
ATOM 786 C CA . PRO A 1 105 ? -0.417 -19.686 -9.514 1.00 88.12 105 PRO A CA 1
ATOM 787 C C . PRO A 1 105 ? 0.317 -20.481 -8.427 1.00 88.12 105 PRO A C 1
ATOM 789 O O . PRO A 1 105 ? -0.154 -20.559 -7.291 1.00 88.12 105 PRO A O 1
ATOM 792 N N . GLU A 1 106 ? 1.473 -21.064 -8.755 1.00 90.56 106 GLU A N 1
ATOM 793 C CA . GLU A 1 106 ? 2.293 -21.810 -7.805 1.00 90.56 106 GLU A CA 1
ATOM 794 C C . GLU A 1 106 ? 2.987 -20.872 -6.813 1.00 90.56 106 GLU A C 1
ATOM 796 O O . GLU A 1 106 ? 3.049 -21.181 -5.622 1.00 90.56 106 GLU A O 1
ATOM 801 N N . ALA A 1 107 ? 3.471 -19.709 -7.258 1.00 87.25 107 ALA A N 1
ATOM 802 C CA . ALA A 1 107 ? 4.027 -18.687 -6.372 1.00 87.25 107 ALA A CA 1
ATOM 803 C C . ALA A 1 107 ? 2.973 -18.135 -5.409 1.00 87.25 107 ALA A C 1
ATOM 805 O O . ALA A 1 107 ? 3.220 -18.082 -4.201 1.00 87.25 107 ALA A O 1
ATOM 806 N N . VAL A 1 108 ? 1.779 -17.820 -5.917 1.00 89.31 108 VAL A N 1
ATOM 807 C CA . VAL A 1 108 ? 0.657 -17.368 -5.086 1.00 89.31 108 VAL A CA 1
ATOM 808 C C . VAL A 1 108 ? 0.270 -18.436 -4.060 1.00 89.31 108 VAL A C 1
ATOM 810 O O . VAL A 1 108 ? 0.109 -18.122 -2.880 1.00 89.31 108 VAL A O 1
ATOM 813 N N . ARG A 1 109 ? 0.181 -19.714 -4.463 1.00 89.19 109 ARG A N 1
ATOM 814 C CA . ARG A 1 109 ? -0.104 -20.816 -3.530 1.00 89.19 109 ARG A CA 1
ATOM 815 C C . ARG A 1 109 ? 0.966 -20.935 -2.446 1.00 89.19 109 ARG A C 1
ATOM 817 O O . ARG A 1 109 ? 0.621 -21.003 -1.272 1.00 89.19 109 ARG A O 1
ATOM 824 N N . ARG A 1 110 ? 2.253 -20.885 -2.808 1.00 89.94 110 ARG A N 1
ATOM 825 C CA . ARG A 1 110 ? 3.353 -20.925 -1.826 1.00 89.94 110 ARG A CA 1
ATOM 826 C C . ARG A 1 110 ? 3.254 -19.792 -0.805 1.00 89.94 110 ARG A C 1
ATOM 828 O O . ARG A 1 110 ? 3.513 -20.031 0.374 1.00 89.94 110 ARG A O 1
ATOM 835 N N . MET A 1 111 ? 2.881 -18.589 -1.245 1.00 89.31 111 MET A N 1
ATOM 836 C CA . MET A 1 111 ? 2.711 -17.441 -0.354 1.00 89.31 111 MET A CA 1
ATOM 837 C C . MET A 1 111 ? 1.523 -17.627 0.597 1.00 89.31 111 MET A C 1
ATOM 839 O O . MET A 1 111 ? 1.665 -17.398 1.797 1.00 89.31 111 MET A O 1
ATOM 843 N N . ARG A 1 112 ? 0.386 -18.127 0.095 1.00 90.25 112 ARG A N 1
ATOM 844 C CA . ARG A 1 112 ? -0.780 -18.488 0.923 1.00 90.25 112 ARG A CA 1
ATOM 845 C C . ARG A 1 112 ? -0.428 -19.523 1.983 1.00 90.25 112 ARG A C 1
ATOM 847 O O . ARG A 1 112 ? -0.693 -19.309 3.164 1.00 90.25 112 ARG A O 1
ATOM 854 N N . ASP A 1 113 ? 0.239 -20.601 1.578 1.00 91.50 113 ASP A N 1
ATOM 855 C CA . ASP A 1 113 ? 0.642 -21.670 2.491 1.00 91.50 113 ASP A CA 1
ATOM 856 C C . ASP A 1 113 ? 1.627 -21.158 3.552 1.00 91.50 113 ASP A C 1
ATOM 858 O O . ASP A 1 113 ? 1.580 -21.568 4.712 1.00 91.50 113 ASP A O 1
ATOM 862 N N . TRP A 1 114 ? 2.543 -20.263 3.170 1.00 89.44 114 TRP A N 1
ATOM 863 C CA . TRP A 1 114 ? 3.454 -19.624 4.115 1.00 89.44 114 TRP A CA 1
ATOM 864 C C . TRP A 1 114 ? 2.707 -18.736 5.115 1.00 89.44 114 TRP A C 1
ATOM 866 O O . TRP A 1 114 ? 2.940 -18.871 6.315 1.00 89.44 114 TRP A O 1
ATOM 876 N N . ALA A 1 115 ? 1.780 -17.895 4.652 1.00 88.25 115 ALA A N 1
ATOM 877 C CA . ALA A 1 115 ? 0.996 -17.015 5.514 1.00 88.25 115 ALA A CA 1
ATOM 878 C C . ALA A 1 115 ? 0.108 -17.798 6.494 1.00 88.25 115 ALA A C 1
ATOM 880 O O . ALA A 1 115 ? 0.019 -17.426 7.662 1.00 88.25 115 ALA A O 1
ATOM 881 N N . ALA A 1 116 ? -0.497 -18.907 6.056 1.00 87.88 116 ALA A N 1
ATOM 882 C CA . ALA A 1 116 ? -1.236 -19.814 6.934 1.00 87.88 116 ALA A CA 1
ATOM 883 C C . ALA A 1 116 ? -0.332 -20.386 8.041 1.00 87.88 116 ALA A C 1
ATOM 885 O O . ALA A 1 116 ? -0.636 -20.244 9.223 1.00 87.88 116 ALA A O 1
ATOM 886 N N . ARG A 1 117 ? 0.852 -20.911 7.683 1.00 88.31 117 ARG A N 1
ATOM 887 C CA . ARG A 1 117 ? 1.815 -21.434 8.671 1.00 88.31 117 ARG A CA 1
ATOM 888 C C . ARG A 1 117 ? 2.297 -20.380 9.665 1.00 88.31 117 ARG A C 1
ATOM 890 O O . ARG A 1 117 ? 2.572 -20.712 10.814 1.00 88.31 117 ARG A O 1
ATOM 897 N N . GLN A 1 118 ? 2.484 -19.132 9.237 1.00 84.81 118 GLN A N 1
ATOM 898 C CA . GLN A 1 118 ? 2.895 -18.053 10.144 1.00 84.81 118 GLN A CA 1
ATOM 899 C C . GLN A 1 118 ? 1.804 -17.722 11.164 1.00 84.81 118 GLN A C 1
ATOM 901 O O . GLN A 1 118 ? 2.113 -17.443 12.320 1.00 84.81 118 GLN A O 1
ATOM 906 N N . ARG A 1 119 ? 0.533 -17.793 10.761 1.00 81.75 119 ARG A N 1
ATOM 907 C CA . ARG A 1 119 ? -0.602 -17.594 11.667 1.00 81.75 119 ARG A CA 1
ATOM 908 C C . ARG A 1 119 ? -0.719 -18.731 12.673 1.00 81.75 119 ARG A C 1
ATOM 910 O O . ARG A 1 119 ? -0.752 -18.454 13.865 1.00 81.75 119 ARG A O 1
ATOM 917 N N . ASP A 1 120 ? -0.603 -19.979 12.222 1.00 83.88 120 ASP A N 1
ATOM 918 C CA . ASP A 1 120 ? -0.584 -21.144 13.117 1.00 83.88 120 ASP A CA 1
ATOM 919 C C . ASP A 1 120 ? 0.523 -21.046 14.182 1.00 83.88 120 ASP A C 1
ATOM 921 O O . ASP A 1 120 ? 0.319 -21.425 15.333 1.00 83.88 120 ASP A O 1
ATOM 925 N N . GLN A 1 121 ? 1.692 -20.499 13.829 1.00 80.38 121 GLN A N 1
ATOM 926 C CA . GLN A 1 121 ? 2.795 -20.274 14.772 1.00 80.38 121 GLN A CA 1
ATOM 927 C C . GLN A 1 121 ? 2.532 -19.126 15.759 1.00 80.38 121 GLN A C 1
ATOM 929 O O . GLN A 1 121 ? 3.021 -19.176 16.885 1.00 80.38 121 GLN A O 1
ATOM 934 N N . ARG 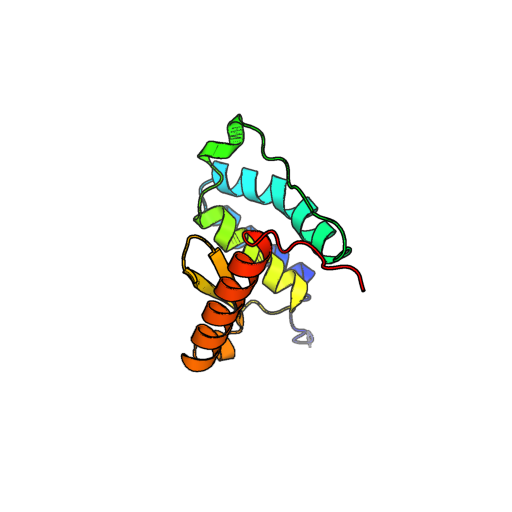A 1 122 ? 1.788 -18.089 15.355 1.00 73.00 122 ARG A N 1
ATOM 935 C CA . ARG A 1 122 ? 1.425 -16.958 16.227 1.00 73.00 122 ARG A CA 1
ATOM 936 C C . ARG A 1 122 ? 0.293 -17.317 17.189 1.00 73.00 122 ARG A C 1
ATOM 938 O O . ARG A 1 122 ? 0.358 -16.954 18.362 1.00 73.00 122 ARG A O 1
ATOM 945 N N . ASP A 1 123 ? -0.703 -18.058 16.711 1.00 72.31 123 ASP A N 1
ATOM 946 C CA . ASP A 1 123 ? -1.860 -18.494 17.503 1.00 72.31 123 ASP A CA 1
ATOM 947 C C . ASP A 1 123 ? -1.534 -19.738 18.353 1.00 72.31 123 ASP A C 1
ATOM 949 O O . ASP A 1 123 ? -2.095 -19.954 19.433 1.00 72.31 123 ASP A O 1
ATOM 953 N N . GLY A 1 124 ? -0.565 -20.540 17.904 1.00 53.28 124 GLY A N 1
ATOM 954 C CA . GLY A 1 124 ? 0.020 -21.659 18.628 1.00 53.28 124 GLY A CA 1
ATOM 955 C C . GLY A 1 124 ? 1.038 -21.207 19.672 1.00 53.28 124 GLY A C 1
ATOM 956 O O . GLY A 1 124 ? 2.239 -21.182 19.425 1.00 53.28 124 GLY A O 1
ATOM 957 N N . ARG A 1 125 ? 0.570 -20.935 20.893 1.00 52.28 125 ARG A N 1
ATOM 958 C CA . ARG A 1 125 ? 1.395 -20.906 22.113 1.00 52.28 125 ARG A CA 1
ATOM 959 C C . ARG A 1 125 ? 2.110 -22.260 22.289 1.00 52.28 125 ARG A C 1
ATOM 961 O O . ARG A 1 125 ? 1.580 -23.144 22.956 1.00 52.28 125 ARG A O 1
ATOM 968 N N . ILE A 1 126 ? 3.298 -22.439 21.710 1.00 47.72 126 ILE A N 1
ATOM 969 C CA . ILE A 1 126 ? 4.171 -23.580 22.019 1.00 47.72 126 ILE A CA 1
ATOM 970 C C . ILE A 1 126 ? 4.897 -23.255 23.335 1.00 47.72 126 ILE A C 1
ATOM 972 O O . ILE A 1 126 ? 5.588 -22.234 23.396 1.00 47.72 126 ILE A O 1
ATOM 976 N N . PRO A 1 127 ? 4.755 -24.058 24.410 1.00 41.69 127 PRO A N 1
ATOM 977 C CA . PRO A 1 127 ? 5.664 -23.948 25.536 1.00 41.69 127 PRO A CA 1
ATOM 978 C C . PRO A 1 127 ? 7.038 -24.346 25.009 1.00 41.69 127 PRO A C 1
ATOM 980 O O . PRO A 1 127 ? 7.215 -25.451 24.503 1.00 41.69 127 PRO A O 1
ATOM 983 N N . VAL A 1 128 ? 7.994 -23.426 25.079 1.00 48.03 128 VAL A N 1
ATOM 984 C CA . VAL A 1 128 ? 9.406 -23.756 24.898 1.00 48.03 128 VAL A CA 1
ATOM 985 C C . VAL A 1 128 ? 9.731 -24.803 25.961 1.00 48.03 128 VAL A C 1
ATOM 987 O O . VAL A 1 128 ? 9.846 -24.480 27.143 1.00 48.03 128 VAL A O 1
ATOM 990 N N . GLU A 1 129 ? 9.768 -26.068 25.552 1.00 48.00 129 GLU A N 1
ATOM 991 C CA . GLU A 1 129 ? 10.321 -27.146 26.355 1.00 48.00 129 GLU A CA 1
ATOM 992 C C . GLU A 1 129 ? 11.815 -26.829 26.466 1.00 48.00 129 GLU A C 1
ATOM 994 O O . GLU A 1 129 ? 12.531 -26.775 25.465 1.00 48.00 129 GLU A O 1
ATOM 999 N N . GLN A 1 130 ? 12.228 -26.435 27.670 1.00 41.06 130 GLN A N 1
ATOM 1000 C CA . GLN A 1 130 ? 13.627 -26.209 27.996 1.00 41.06 130 GLN A CA 1
ATOM 1001 C C . GLN A 1 130 ? 14.278 -27.576 28.199 1.00 41.06 130 GLN A C 1
ATOM 1003 O O . GLN A 1 130 ? 13.895 -28.285 29.131 1.00 41.06 130 GLN A O 1
ATOM 1008 N N . ASP A 1 131 ? 15.237 -27.912 27.340 1.00 51.41 131 ASP A N 1
ATOM 1009 C CA . ASP A 1 131 ? 16.322 -28.847 27.664 1.00 51.41 131 ASP A CA 1
ATOM 1010 C C . ASP A 1 131 ? 17.464 -28.094 28.366 1.00 51.41 131 ASP A C 1
ATOM 1012 O O . ASP A 1 131 ? 17.808 -26.972 27.912 1.00 51.41 131 ASP A O 1
#

Sequence (131 aa):
MDHDTAPTRAEQVRLYLDTLRARMNPAEFRVLGRILPGAVASLATPDTDHFIDVPDEDRPHLTSEVEDELLAVLSIVATGTMEHHIVDLGDGATTALDTGAAADPEAVRRMRDWAARQRDQRDGRIPVEQD